Protein AF-A0A5C7MQG0-F1 (afdb_monomer_lite)

Sequence (88 aa):
MFSVISMVYMIVKRNYFEIIDNKLVINRNIFQKYSVDLDHIEKFEIEPGPLTASKIILKDKVKIKYDNSQIDDKQLKELMRQYCIPVE

Radius of gyration: 14.26 Å; chains: 1; bounding box: 28×28×46 Å

Secondary structure (DSSP, 8-state):
---SHHHHHHHH--EEEEEETTEEEEEETTTEEEEEEGGGEEEEE---STT--EEEEETT--EEEE-GGGS-HHHHHHHHHHTT--B-

Structure (mmCIF, N/CA/C/O backbone):
data_AF-A0A5C7MQG0-F1
#
_entry.id   AF-A0A5C7MQG0-F1
#
loop_
_atom_site.group_PDB
_atom_site.id
_atom_site.type_symbol
_atom_site.label_atom_id
_atom_site.label_alt_id
_atom_site.label_comp_id
_atom_site.label_asym_id
_atom_site.label_entity_id
_atom_site.label_seq_id
_atom_site.pdbx_PDB_ins_code
_atom_site.Cartn_x
_atom_site.Cartn_y
_atom_site.Cartn_z
_atom_site.occupancy
_atom_site.B_iso_or_equiv
_atom_site.auth_seq_id
_atom_site.auth_comp_id
_atom_site.auth_asym_id
_atom_site.auth_atom_id
_atom_site.pdbx_PDB_model_num
ATOM 1 N N . MET A 1 1 ? 11.275 -10.027 -36.500 1.00 39.06 1 MET A N 1
ATOM 2 C CA . MET A 1 1 ? 11.297 -11.106 -35.492 1.00 39.06 1 MET A CA 1
ATOM 3 C C . MET A 1 1 ? 11.971 -10.556 -34.237 1.00 39.06 1 MET A C 1
ATOM 5 O O . MET A 1 1 ? 13.175 -10.667 -34.102 1.00 39.06 1 MET A O 1
ATOM 9 N N . PHE A 1 2 ? 11.225 -9.867 -33.369 1.00 41.06 2 PHE A N 1
ATOM 10 C CA . PHE A 1 2 ? 11.750 -9.310 -32.114 1.00 41.06 2 PHE A CA 1
ATOM 11 C C . PHE A 1 2 ? 10.687 -9.490 -31.025 1.00 41.06 2 PHE A C 1
ATOM 13 O O . PHE A 1 2 ? 9.985 -8.554 -30.663 1.00 41.06 2 PHE A O 1
ATOM 20 N N . SER A 1 3 ? 10.518 -10.725 -30.550 1.00 42.53 3 SER A N 1
ATOM 21 C CA . SER A 1 3 ? 9.505 -11.070 -29.538 1.00 42.53 3 SER A CA 1
ATOM 22 C C . SER A 1 3 ? 10.085 -11.959 -28.441 1.00 42.53 3 SER A C 1
ATOM 24 O O . SER A 1 3 ? 9.542 -13.016 -28.151 1.00 42.53 3 SER A O 1
ATOM 26 N N . VAL A 1 4 ? 11.210 -11.555 -27.839 1.00 47.69 4 VAL A N 1
ATOM 27 C CA . VAL A 1 4 ? 11.787 -12.286 -26.687 1.00 47.69 4 VAL A CA 1
ATOM 28 C C . VAL A 1 4 ? 12.129 -11.371 -25.499 1.00 47.69 4 VAL A C 1
ATOM 30 O O . VAL A 1 4 ? 12.389 -11.852 -24.402 1.00 47.69 4 VAL A O 1
ATOM 33 N N . ILE A 1 5 ? 12.044 -10.042 -25.640 1.00 42.03 5 ILE A N 1
ATOM 34 C CA . ILE A 1 5 ? 12.448 -9.119 -24.561 1.00 42.03 5 ILE A CA 1
ATOM 35 C C . ILE A 1 5 ? 11.382 -8.995 -23.445 1.00 42.03 5 ILE A C 1
ATOM 37 O O . ILE A 1 5 ? 11.717 -8.655 -22.312 1.00 42.03 5 ILE A O 1
ATOM 41 N N . SER A 1 6 ? 10.116 -9.357 -23.687 1.00 38.12 6 SER A N 1
ATOM 42 C CA . SER A 1 6 ? 9.035 -9.102 -22.714 1.00 38.12 6 SER A CA 1
ATOM 43 C C . SER A 1 6 ? 8.873 -10.139 -21.596 1.00 38.12 6 SER A C 1
ATOM 45 O O . SER A 1 6 ? 8.312 -9.802 -20.557 1.00 38.12 6 SER A O 1
ATOM 47 N N . MET A 1 7 ? 9.373 -11.373 -21.737 1.00 38.91 7 MET A N 1
ATOM 48 C CA . MET A 1 7 ? 9.153 -12.401 -20.703 1.00 38.91 7 MET A CA 1
ATOM 49 C C . MET A 1 7 ? 10.191 -12.332 -19.573 1.00 38.91 7 MET A C 1
ATOM 51 O O . MET A 1 7 ? 9.846 -12.506 -18.408 1.00 38.91 7 MET A O 1
ATOM 55 N N . VAL A 1 8 ? 11.449 -11.997 -19.887 1.00 36.22 8 VAL A N 1
ATOM 56 C CA . VAL A 1 8 ? 12.514 -11.889 -18.874 1.00 36.22 8 VAL A CA 1
ATOM 57 C C . VAL A 1 8 ? 12.281 -10.680 -17.960 1.00 36.22 8 VAL A C 1
ATOM 59 O O . VAL A 1 8 ? 12.453 -10.798 -16.753 1.00 36.22 8 VAL A O 1
ATOM 62 N N . TYR A 1 9 ? 11.789 -9.550 -18.482 1.00 35.34 9 TYR A N 1
ATOM 63 C CA . TYR A 1 9 ? 11.499 -8.369 -17.653 1.00 35.34 9 TYR A CA 1
ATOM 64 C C . TYR A 1 9 ? 10.299 -8.566 -16.706 1.00 35.34 9 TYR A C 1
ATOM 66 O O . TYR A 1 9 ? 10.344 -8.096 -15.568 1.00 35.34 9 TYR A O 1
ATOM 74 N N . MET A 1 10 ? 9.269 -9.321 -17.119 1.00 38.56 10 MET A N 1
ATOM 75 C CA . MET A 1 10 ? 8.143 -9.694 -16.243 1.00 38.56 10 MET A CA 1
ATOM 76 C C . MET A 1 10 ? 8.553 -10.662 -15.123 1.00 38.56 10 MET A C 1
ATOM 78 O O . MET A 1 10 ? 7.938 -10.660 -14.060 1.00 38.56 10 MET A O 1
ATOM 82 N N . ILE A 1 11 ? 9.605 -11.462 -15.327 1.00 41.88 11 ILE A N 1
ATOM 83 C CA . ILE A 1 11 ? 10.147 -12.370 -14.303 1.00 41.88 11 ILE A CA 1
ATOM 84 C C . ILE A 1 11 ? 10.990 -11.611 -13.258 1.00 41.88 11 ILE A C 1
ATOM 86 O O . ILE A 1 11 ? 11.109 -12.062 -12.117 1.00 41.88 11 ILE A O 1
ATOM 90 N N . VAL A 1 12 ? 11.558 -10.451 -13.610 1.00 45.47 12 VAL A N 1
ATOM 91 C CA . VAL A 1 12 ? 12.539 -9.750 -12.760 1.00 45.47 12 VAL A CA 1
ATOM 92 C C . VAL A 1 12 ? 11.889 -8.877 -11.677 1.00 45.47 12 VAL A C 1
ATOM 94 O O . VAL A 1 12 ? 12.433 -8.793 -10.576 1.00 45.47 12 VAL A O 1
ATOM 97 N N . LYS A 1 13 ? 10.699 -8.295 -11.890 1.00 50.81 13 LYS A N 1
ATOM 98 C CA . LYS A 1 13 ? 9.977 -7.589 -10.810 1.00 50.81 13 LYS A CA 1
ATOM 99 C C . LYS A 1 13 ? 9.019 -8.530 -10.081 1.00 50.81 13 LYS A C 1
ATOM 101 O O . LYS A 1 13 ? 7.817 -8.530 -10.313 1.00 50.81 13 LYS A O 1
ATOM 106 N N . ARG A 1 14 ? 9.576 -9.327 -9.162 1.00 54.94 14 ARG A N 1
ATOM 107 C CA . ARG A 1 14 ? 8.833 -10.280 -8.313 1.00 54.94 14 ARG A CA 1
ATOM 108 C C . ARG A 1 14 ? 7.708 -9.651 -7.488 1.00 54.94 14 ARG A C 1
ATOM 110 O O . ARG A 1 14 ? 6.813 -10.386 -7.084 1.00 54.94 14 ARG A O 1
ATOM 117 N N . ASN A 1 15 ? 7.751 -8.344 -7.226 1.00 66.06 15 ASN A N 1
ATOM 118 C CA . ASN A 1 15 ? 6.765 -7.670 -6.392 1.00 66.06 15 ASN A CA 1
ATOM 119 C C . ASN A 1 15 ? 6.434 -6.281 -6.949 1.00 66.06 15 ASN A C 1
ATOM 121 O O . ASN A 1 15 ? 7.332 -5.452 -7.083 1.00 66.06 15 ASN A O 1
ATOM 125 N N . TYR A 1 16 ? 5.171 -6.049 -7.308 1.00 73.44 16 TYR A N 1
ATOM 126 C CA . TYR A 1 16 ? 4.676 -4.754 -7.786 1.00 73.44 16 TYR A CA 1
ATOM 127 C C . TYR A 1 16 ? 3.182 -4.595 -7.493 1.00 73.44 16 TYR A C 1
ATOM 129 O O . TYR A 1 16 ? 2.462 -5.579 -7.283 1.00 73.44 16 TYR A O 1
ATOM 137 N N . PHE A 1 17 ? 2.732 -3.342 -7.487 1.00 78.94 17 PHE A N 1
ATOM 138 C CA . PHE A 1 17 ? 1.325 -2.974 -7.386 1.00 78.94 17 PHE A CA 1
ATOM 139 C C . PHE A 1 17 ? 0.783 -2.603 -8.758 1.00 78.94 17 PHE A C 1
ATOM 141 O O . PHE A 1 17 ? 1.456 -1.942 -9.547 1.00 78.94 17 PHE A O 1
ATOM 148 N N . GLU A 1 18 ? -0.443 -3.021 -9.022 1.00 82.94 18 GLU A N 1
ATOM 149 C CA . GLU A 1 18 ? -1.173 -2.703 -10.238 1.00 82.94 18 GLU A CA 1
ATOM 150 C C . GLU A 1 18 ? -2.597 -2.308 -9.870 1.00 82.94 18 GLU A C 1
ATOM 152 O O . GLU A 1 18 ? -3.147 -2.817 -8.895 1.00 82.94 18 GLU A O 1
ATOM 157 N N . ILE A 1 19 ? -3.189 -1.394 -10.631 1.00 81.81 19 ILE A N 1
ATOM 158 C CA . ILE A 1 19 ? -4.599 -1.047 -10.488 1.00 81.81 19 ILE A CA 1
ATOM 159 C C . ILE A 1 19 ? -5.328 -1.600 -11.707 1.00 81.81 19 ILE A C 1
ATOM 161 O O . ILE A 1 19 ? -5.046 -1.191 -12.830 1.00 81.81 19 ILE A O 1
ATOM 165 N N . ILE A 1 20 ? -6.251 -2.531 -11.477 1.00 83.94 20 ILE A N 1
ATOM 166 C CA . ILE A 1 20 ? -7.084 -3.154 -12.512 1.00 83.94 20 ILE A CA 1
ATOM 167 C C . ILE A 1 20 ? -8.527 -3.098 -12.028 1.00 83.94 20 ILE A C 1
ATOM 169 O O . ILE A 1 20 ? -8.797 -3.518 -10.909 1.00 83.94 20 ILE A O 1
ATOM 173 N N . ASP A 1 21 ? -9.449 -2.586 -12.845 1.00 85.31 21 ASP A N 1
ATOM 174 C CA . ASP A 1 21 ? -10.888 -2.564 -12.537 1.00 85.31 21 ASP A CA 1
ATOM 175 C C . ASP A 1 21 ? -11.218 -2.017 -11.131 1.00 85.31 21 ASP A C 1
ATOM 177 O O . ASP A 1 21 ? -11.964 -2.630 -10.370 1.00 85.31 21 ASP A O 1
ATOM 181 N N . ASN A 1 22 ? -10.625 -0.872 -10.764 1.00 85.38 22 ASN A N 1
ATOM 182 C CA . ASN A 1 22 ? -10.766 -0.233 -9.443 1.00 85.38 22 ASN A CA 1
ATOM 183 C C . ASN A 1 22 ? -10.268 -1.084 -8.252 1.00 85.38 22 ASN A C 1
ATOM 185 O O . ASN A 1 22 ? -10.612 -0.830 -7.097 1.00 85.38 22 ASN A O 1
ATOM 189 N N . LYS A 1 23 ? -9.425 -2.086 -8.517 1.00 86.12 23 LYS A N 1
ATOM 190 C CA . LYS A 1 23 ? -8.794 -2.938 -7.507 1.00 86.12 23 LYS A CA 1
ATOM 191 C C . LYS A 1 23 ? -7.294 -2.747 -7.513 1.00 86.12 23 LYS A C 1
ATOM 193 O O . LYS A 1 23 ? -6.658 -2.781 -8.564 1.00 86.12 23 LYS A O 1
ATOM 198 N N . LEU A 1 24 ? -6.721 -2.624 -6.324 1.00 85.88 24 LEU A N 1
ATOM 199 C CA . LEU A 1 24 ? -5.294 -2.767 -6.117 1.00 85.88 24 LEU A CA 1
ATOM 200 C C . LEU A 1 24 ? -4.934 -4.251 -6.124 1.00 85.88 24 LEU A C 1
ATOM 202 O O . LEU A 1 24 ? -5.312 -5.010 -5.230 1.00 85.88 24 LEU A O 1
ATOM 206 N N . VAL A 1 25 ? -4.167 -4.652 -7.125 1.00 85.38 25 VAL A N 1
ATOM 207 C CA . VAL A 1 25 ? -3.571 -5.975 -7.240 1.00 85.38 25 VAL A CA 1
ATOM 208 C C . VAL A 1 25 ? -2.136 -5.904 -6.736 1.00 85.38 25 VAL A C 1
ATOM 210 O O . VAL A 1 25 ? -1.263 -5.257 -7.310 1.00 85.38 25 VAL A O 1
ATOM 213 N N . ILE A 1 26 ? -1.893 -6.605 -5.640 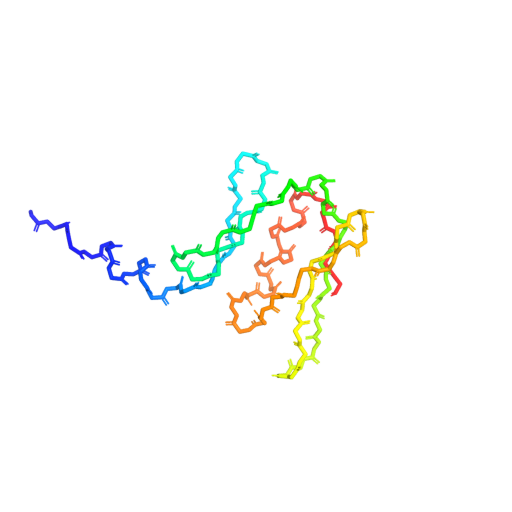1.00 82.00 26 ILE A N 1
ATOM 214 C CA . ILE A 1 26 ? -0.593 -6.768 -5.011 1.00 82.00 26 ILE A CA 1
ATOM 215 C C . ILE A 1 26 ? -0.026 -8.102 -5.486 1.00 82.00 26 ILE A C 1
ATOM 217 O O . ILE A 1 26 ? -0.438 -9.171 -5.025 1.00 82.00 26 ILE A O 1
ATOM 221 N N . ASN A 1 27 ? 0.923 -8.047 -6.414 1.00 77.44 27 ASN A N 1
ATOM 222 C CA . ASN A 1 27 ? 1.608 -9.235 -6.903 1.00 77.44 27 ASN A CA 1
ATOM 223 C C . ASN A 1 27 ? 2.790 -9.533 -5.973 1.00 77.44 27 ASN A C 1
ATOM 225 O O . ASN A 1 27 ? 3.737 -8.755 -5.925 1.00 77.44 27 ASN A O 1
ATOM 229 N N . ARG A 1 28 ? 2.731 -10.640 -5.224 1.00 71.06 28 ARG A N 1
ATOM 230 C CA . ARG A 1 28 ? 3.820 -11.168 -4.388 1.00 71.06 28 ARG A CA 1
ATOM 231 C C . ARG A 1 2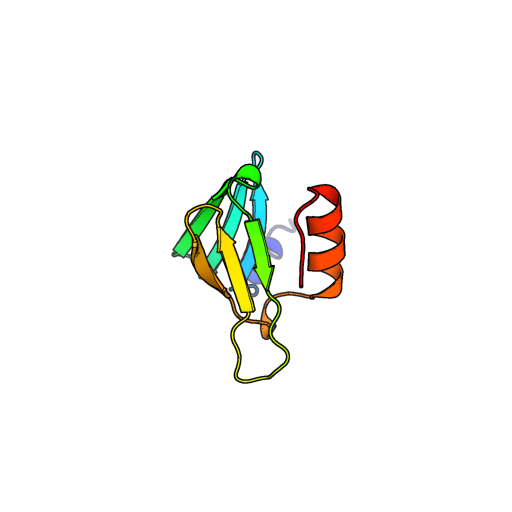8 ? 4.293 -12.480 -4.987 1.00 71.06 28 ARG A C 1
ATOM 233 O O . ARG A 1 28 ? 3.761 -13.546 -4.692 1.00 71.06 28 ARG A O 1
ATOM 240 N N . ASN A 1 29 ? 5.310 -12.424 -5.833 1.00 64.06 29 ASN A N 1
ATOM 241 C CA . ASN A 1 29 ? 5.747 -13.542 -6.667 1.00 64.06 29 ASN A CA 1
ATOM 242 C C . ASN A 1 29 ? 4.696 -13.984 -7.707 1.00 64.06 29 ASN A C 1
ATOM 244 O O . ASN A 1 29 ? 3.542 -13.568 -7.714 1.00 64.06 29 ASN A O 1
ATOM 248 N N . ILE A 1 30 ? 5.113 -14.893 -8.588 1.00 59.69 30 ILE A N 1
ATOM 249 C CA . ILE A 1 30 ? 4.320 -15.435 -9.705 1.00 59.69 30 ILE A CA 1
ATOM 250 C C . ILE A 1 30 ? 3.040 -16.200 -9.296 1.00 59.69 30 ILE A C 1
ATOM 252 O O . ILE A 1 30 ? 2.211 -16.471 -10.159 1.00 59.69 30 ILE A O 1
ATOM 256 N N . PHE A 1 31 ? 2.853 -16.526 -8.009 1.00 60.44 31 PHE A N 1
ATOM 257 C CA . PHE A 1 31 ? 1.746 -17.369 -7.527 1.00 60.44 31 PHE A CA 1
ATOM 258 C C . PHE A 1 31 ? 0.858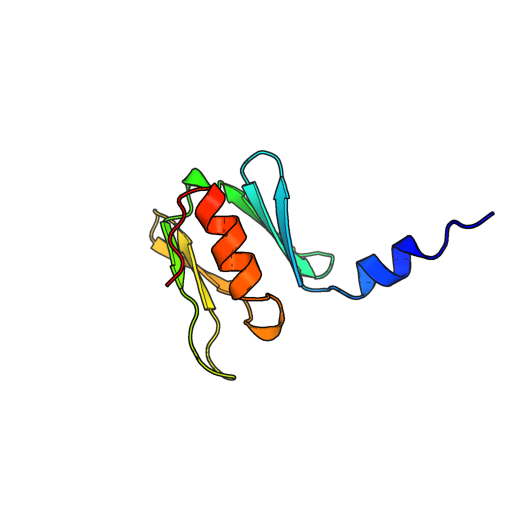 -16.740 -6.445 1.00 60.44 31 PHE A C 1
ATOM 260 O O . PHE A 1 31 ? -0.199 -17.297 -6.163 1.00 60.44 31 PHE A O 1
ATOM 267 N N . GLN A 1 32 ? 1.238 -15.615 -5.827 1.00 61.09 32 GLN A N 1
ATOM 268 C CA . GLN A 1 32 ? 0.387 -14.962 -4.825 1.00 61.09 32 GLN A CA 1
ATOM 269 C C . GLN A 1 32 ? -0.018 -13.582 -5.325 1.00 61.09 32 GLN A C 1
ATOM 271 O O . GLN A 1 32 ? 0.760 -12.632 -5.306 1.00 61.09 32 GLN A O 1
ATOM 276 N N . LYS A 1 33 ? -1.267 -13.484 -5.776 1.00 73.00 33 LYS A N 1
ATOM 277 C CA . LYS A 1 33 ? -1.918 -12.217 -6.093 1.00 73.00 33 LYS A CA 1
ATOM 278 C C . LYS A 1 33 ? -2.932 -11.938 -5.001 1.00 73.00 33 LYS A C 1
ATOM 280 O O . LYS A 1 33 ? -3.800 -12.769 -4.750 1.00 73.00 33 LYS A O 1
ATOM 285 N N . TYR A 1 34 ? -2.809 -10.793 -4.349 1.00 80.88 34 TYR A N 1
ATOM 286 C CA . TYR A 1 34 ? -3.831 -10.302 -3.439 1.00 80.88 34 TYR A CA 1
ATOM 287 C C . TYR A 1 34 ? -4.514 -9.111 -4.096 1.00 80.88 34 TYR A C 1
ATOM 289 O O . TYR A 1 34 ? -3.840 -8.153 -4.458 1.00 80.88 34 TYR A O 1
ATOM 297 N N . SER A 1 35 ? -5.826 -9.177 -4.284 1.00 85.81 35 SER A N 1
ATOM 298 C CA . SER A 1 35 ? -6.611 -8.087 -4.861 1.00 85.81 35 SER A CA 1
ATOM 299 C C . SER A 1 35 ? -7.505 -7.476 -3.798 1.00 85.81 35 SER A C 1
ATOM 301 O O . SER A 1 35 ? -8.225 -8.211 -3.121 1.00 85.81 35 SER A O 1
ATOM 303 N N . VAL A 1 36 ? -7.509 -6.154 -3.698 1.00 88.19 36 VAL A N 1
ATOM 304 C CA . VAL A 1 36 ? -8.420 -5.417 -2.825 1.00 88.19 36 VAL A CA 1
ATOM 305 C C . VAL A 1 36 ? -9.045 -4.256 -3.576 1.00 88.19 36 VAL A C 1
ATOM 307 O O . VAL A 1 36 ? -8.355 -3.567 -4.321 1.00 88.19 36 VAL A O 1
ATOM 310 N N . ASP A 1 37 ? -10.348 -4.049 -3.406 1.00 90.25 37 ASP A N 1
ATOM 311 C CA . ASP A 1 37 ? -11.021 -2.871 -3.949 1.00 90.25 37 ASP A CA 1
ATOM 312 C C . ASP A 1 37 ? -10.408 -1.601 -3.357 1.00 90.25 37 ASP A C 1
ATOM 314 O O . ASP A 1 37 ? -10.192 -1.515 -2.146 1.00 90.25 37 ASP A O 1
ATOM 318 N N . LEU A 1 38 ? -10.132 -0.612 -4.209 1.00 86.81 38 LEU A N 1
ATOM 319 C CA . LEU A 1 38 ? -9.552 0.663 -3.780 1.00 86.81 38 LEU A CA 1
ATOM 320 C C . LEU A 1 38 ? -10.444 1.357 -2.746 1.00 86.81 38 LEU A C 1
ATOM 322 O O . LEU A 1 38 ? -9.942 1.878 -1.754 1.00 86.81 38 LEU A O 1
ATOM 326 N N . ASP A 1 39 ? -11.764 1.253 -2.905 1.00 89.56 39 ASP A N 1
ATOM 327 C CA . ASP A 1 39 ? -12.748 1.765 -1.949 1.00 89.56 39 ASP A CA 1
ATOM 328 C C . ASP A 1 39 ? -12.703 1.069 -0.587 1.00 89.56 39 ASP A C 1
ATOM 330 O O . ASP A 1 39 ? -13.237 1.594 0.390 1.00 89.56 39 ASP A O 1
ATOM 334 N N . HIS A 1 40 ? -12.102 -0.117 -0.494 1.00 91.88 40 HIS A N 1
ATOM 335 C CA . HIS A 1 40 ? -11.938 -0.825 0.770 1.00 91.88 40 HIS A CA 1
ATOM 336 C C . HIS A 1 40 ? -10.633 -0.449 1.487 1.00 91.88 40 HIS A C 1
ATOM 338 O O . HIS A 1 40 ? -10.465 -0.769 2.666 1.00 91.88 40 HIS A O 1
ATOM 344 N N . ILE A 1 41 ? -9.727 0.261 0.812 1.00 90.56 41 ILE A N 1
ATOM 345 C CA . ILE A 1 41 ? -8.498 0.771 1.411 1.00 90.56 41 ILE A CA 1
ATOM 346 C C . ILE A 1 41 ? -8.838 2.002 2.248 1.00 90.56 41 ILE A C 1
ATOM 348 O O . ILE A 1 41 ? -9.481 2.943 1.788 1.00 90.56 41 ILE A O 1
ATOM 352 N N . GLU A 1 42 ? -8.411 1.983 3.505 1.00 91.50 42 GLU A N 1
ATOM 353 C CA . GLU A 1 42 ? -8.510 3.130 4.399 1.00 91.50 42 GLU A CA 1
ATOM 354 C C . GLU A 1 42 ? -7.300 4.043 4.215 1.00 91.50 42 GLU A C 1
ATOM 356 O O . GLU A 1 42 ? -7.462 5.239 3.990 1.00 91.50 42 GLU A O 1
ATOM 361 N N . LYS A 1 43 ? -6.090 3.474 4.289 1.00 90.44 43 LYS A N 1
ATOM 362 C CA . LYS A 1 43 ? -4.834 4.220 4.161 1.00 90.44 43 LYS A CA 1
ATOM 363 C C . LYS A 1 43 ? -3.633 3.320 3.887 1.00 90.44 43 LYS A C 1
ATOM 365 O O . LYS A 1 43 ? -3.665 2.116 4.149 1.00 90.44 43 LYS A O 1
ATOM 370 N N . PHE A 1 44 ? -2.546 3.923 3.425 1.00 88.81 44 PHE A N 1
ATOM 371 C CA . PHE A 1 44 ? -1.216 3.317 3.416 1.00 88.81 44 PHE A CA 1
ATOM 372 C C . PHE A 1 44 ? -0.380 3.909 4.552 1.00 88.81 44 PHE A C 1
ATOM 374 O O . PHE A 1 44 ? -0.368 5.121 4.726 1.00 88.81 44 PHE A O 1
ATOM 381 N N . GLU A 1 45 ? 0.322 3.061 5.298 1.00 88.31 45 GLU A N 1
ATOM 382 C CA . GLU A 1 45 ? 1.312 3.454 6.305 1.00 88.31 45 GLU A CA 1
ATOM 383 C C . GLU A 1 45 ? 2.703 3.048 5.810 1.00 88.31 45 GLU A C 1
ATOM 385 O O . GLU A 1 45 ? 2.998 1.852 5.689 1.00 88.31 45 GLU A O 1
ATOM 390 N N . ILE A 1 46 ? 3.543 4.040 5.524 1.00 82.50 46 ILE A N 1
ATOM 391 C CA . ILE A 1 46 ? 4.936 3.893 5.121 1.00 82.50 46 ILE A CA 1
ATOM 392 C C . ILE A 1 46 ? 5.816 4.034 6.362 1.00 82.50 46 ILE A C 1
ATOM 394 O O . ILE A 1 46 ? 5.979 5.109 6.933 1.00 82.50 46 ILE A O 1
ATOM 398 N N . GLU A 1 47 ? 6.416 2.929 6.787 1.00 79.56 47 GLU A N 1
ATOM 399 C CA . GLU A 1 47 ? 7.273 2.924 7.971 1.00 79.56 47 GLU A CA 1
ATOM 400 C C . GLU A 1 47 ? 8.719 3.278 7.587 1.00 79.56 47 GLU A C 1
ATOM 402 O O . GLU A 1 47 ? 9.306 2.597 6.739 1.00 79.56 47 GLU A O 1
ATOM 407 N N . PRO A 1 48 ? 9.350 4.281 8.223 1.00 65.88 48 PRO A N 1
ATOM 408 C CA . PRO A 1 48 ? 10.731 4.640 7.932 1.00 65.88 48 PRO A CA 1
ATOM 409 C C . PRO A 1 48 ? 11.693 3.622 8.559 1.00 65.88 48 PRO A C 1
ATOM 411 O O . PRO A 1 48 ? 11.901 3.608 9.771 1.00 65.88 48 PRO A O 1
ATOM 414 N N . GLY A 1 49 ? 12.316 2.773 7.740 1.00 60.94 49 GLY A N 1
ATOM 415 C CA . GLY A 1 49 ? 13.424 1.933 8.195 1.00 60.94 49 GLY A CA 1
ATOM 416 C C . GLY A 1 49 ? 13.659 0.655 7.382 1.00 60.94 49 GLY A C 1
ATOM 417 O O . GLY A 1 49 ? 12.750 0.144 6.736 1.00 60.94 49 GLY A O 1
ATOM 418 N N . PRO A 1 50 ? 14.882 0.091 7.436 1.00 55.62 50 PRO A N 1
ATOM 419 C CA . PRO A 1 50 ? 15.242 -1.143 6.728 1.00 55.62 50 PRO A CA 1
ATOM 420 C C . PRO A 1 50 ? 14.669 -2.423 7.367 1.00 55.62 50 PRO A C 1
ATOM 422 O O . PRO A 1 50 ? 14.778 -3.496 6.785 1.00 55.62 50 PRO A O 1
ATOM 425 N N . LEU A 1 51 ? 14.092 -2.330 8.572 1.00 57.94 51 LEU A N 1
ATOM 426 C CA . LEU A 1 51 ? 13.548 -3.464 9.338 1.00 57.94 51 LEU A CA 1
ATOM 427 C C . LEU A 1 51 ? 12.031 -3.368 9.561 1.00 57.94 51 LEU A C 1
ATOM 429 O O . LEU A 1 51 ? 11.440 -4.244 10.195 1.00 57.94 51 LEU A O 1
ATOM 433 N N . THR A 1 52 ? 11.394 -2.311 9.060 1.00 63.59 52 THR A N 1
ATOM 434 C CA . THR A 1 52 ? 9.966 -2.056 9.226 1.00 63.59 52 THR A CA 1
ATOM 435 C C . THR A 1 52 ? 9.249 -2.270 7.897 1.00 63.59 52 THR A C 1
ATOM 437 O O . THR A 1 52 ? 9.578 -1.677 6.876 1.00 63.59 52 THR A O 1
ATOM 440 N N . ALA A 1 53 ? 8.272 -3.179 7.897 1.00 71.06 53 ALA A N 1
ATOM 441 C CA . ALA A 1 53 ? 7.422 -3.414 6.737 1.00 71.06 53 ALA A CA 1
ATOM 442 C C . ALA A 1 53 ? 6.258 -2.420 6.748 1.00 71.06 53 ALA A C 1
ATOM 444 O O . ALA A 1 53 ? 5.492 -2.375 7.721 1.00 71.06 53 ALA A O 1
ATOM 445 N N . SER A 1 54 ? 6.110 -1.682 5.654 1.00 82.88 54 SER A N 1
ATOM 446 C CA . SER A 1 54 ? 4.960 -0.815 5.418 1.00 82.88 54 SER A CA 1
ATOM 447 C C . SER A 1 54 ? 3.682 -1.616 5.254 1.00 82.88 54 SER A C 1
ATOM 449 O O . SER A 1 54 ? 3.696 -2.839 5.072 1.00 82.88 54 SER A O 1
ATOM 451 N N . LYS A 1 55 ? 2.544 -0.949 5.416 1.00 87.94 55 LYS A N 1
ATOM 452 C CA . LYS A 1 55 ? 1.254 -1.619 5.561 1.00 87.94 55 LYS A CA 1
ATOM 453 C C . LYS A 1 55 ? 0.179 -0.903 4.770 1.00 87.94 55 LYS A C 1
ATOM 455 O O . LYS A 1 55 ? 0.116 0.316 4.740 1.00 87.94 55 LYS A O 1
ATOM 460 N N . ILE A 1 56 ? -0.708 -1.686 4.180 1.00 88.38 56 ILE A N 1
ATOM 461 C CA . ILE A 1 56 ? -1.990 -1.204 3.676 1.00 88.38 56 ILE A CA 1
ATOM 462 C C . ILE A 1 56 ? -3.019 -1.518 4.751 1.00 88.38 56 ILE A C 1
ATOM 464 O O . ILE A 1 56 ? -3.123 -2.673 5.179 1.00 88.38 56 ILE A O 1
ATOM 468 N N . ILE A 1 57 ? -3.733 -0.500 5.212 1.00 90.19 57 ILE A N 1
ATOM 469 C CA . ILE A 1 57 ? -4.835 -0.634 6.158 1.00 90.19 57 ILE A CA 1
ATOM 470 C C . ILE A 1 57 ? -6.136 -0.597 5.372 1.00 90.19 57 ILE A C 1
ATOM 472 O O . ILE A 1 57 ? -6.396 0.336 4.613 1.00 90.19 57 ILE A O 1
ATOM 476 N N . LEU A 1 58 ? -6.940 -1.636 5.558 1.00 90.88 58 LEU A N 1
ATOM 477 C CA . LEU A 1 58 ? -8.288 -1.735 5.019 1.00 90.88 58 LEU A CA 1
ATOM 478 C C . LEU A 1 58 ? -9.309 -1.220 6.040 1.00 90.88 58 LEU A C 1
ATOM 480 O O . LEU A 1 58 ? -9.036 -1.213 7.241 1.00 90.88 58 LEU A O 1
ATOM 484 N N . LYS A 1 59 ? -10.501 -0.832 5.576 1.00 90.19 59 LYS A N 1
ATOM 485 C CA . LYS A 1 59 ? -11.581 -0.300 6.435 1.00 90.19 59 LYS A CA 1
ATOM 486 C C . LYS A 1 59 ? -12.082 -1.306 7.479 1.00 90.19 59 LYS A C 1
ATOM 488 O O . LYS A 1 59 ? -12.591 -0.918 8.528 1.00 90.19 59 LYS A O 1
ATOM 493 N N . ASP A 1 60 ? -11.922 -2.602 7.221 1.00 90.12 60 ASP A N 1
ATOM 494 C CA . ASP A 1 60 ? -12.189 -3.688 8.176 1.00 90.12 60 ASP A CA 1
ATOM 495 C C . ASP A 1 60 ? -11.049 -3.898 9.200 1.00 90.12 60 ASP A C 1
ATOM 497 O O . ASP A 1 60 ? -11.090 -4.829 10.007 1.00 90.12 60 ASP A O 1
ATOM 501 N N . LYS A 1 61 ? -10.049 -3.005 9.206 1.00 83.56 61 LYS A N 1
ATOM 502 C CA . LYS A 1 61 ? -8.833 -3.020 10.035 1.00 83.56 61 LYS A CA 1
ATOM 503 C C . LYS A 1 61 ? -7.854 -4.148 9.709 1.00 83.56 61 LYS A C 1
ATOM 505 O O . LYS A 1 61 ? -6.881 -4.338 10.449 1.00 83.56 61 LYS A O 1
ATOM 510 N N . VAL A 1 62 ? -8.050 -4.872 8.606 1.00 87.56 62 VAL A N 1
ATOM 511 C CA . VAL A 1 62 ? -7.054 -5.825 8.106 1.00 87.56 62 VAL A CA 1
ATOM 512 C C . VAL A 1 62 ? -5.807 -5.062 7.659 1.00 87.56 62 VAL A C 1
ATOM 514 O O . VAL A 1 62 ? -5.883 -4.024 7.001 1.00 87.56 62 VAL A O 1
ATOM 517 N N . LYS A 1 63 ? -4.630 -5.581 8.036 1.00 88.38 63 LYS A N 1
ATOM 518 C CA . LYS A 1 63 ? -3.329 -4.978 7.717 1.00 88.38 63 LYS A CA 1
ATOM 519 C C . LYS A 1 63 ? -2.539 -5.866 6.771 1.00 88.38 63 LYS A C 1
ATOM 521 O O . LYS A 1 63 ? -2.144 -6.975 7.131 1.00 88.38 63 LYS A O 1
ATOM 526 N N . ILE A 1 64 ? -2.234 -5.347 5.590 1.00 84.75 64 ILE A N 1
ATOM 527 C CA . ILE A 1 64 ? -1.477 -6.054 4.558 1.00 84.75 64 ILE A CA 1
ATOM 528 C C . ILE A 1 64 ? -0.055 -5.497 4.529 1.00 84.75 64 ILE A C 1
ATOM 530 O O . ILE A 1 64 ? 0.186 -4.408 4.020 1.00 84.75 64 ILE A O 1
ATOM 534 N N . LYS A 1 65 ? 0.904 -6.248 5.080 1.00 82.69 65 LYS A N 1
ATOM 535 C CA . LYS A 1 65 ? 2.322 -5.842 5.129 1.00 82.69 65 LYS A CA 1
ATOM 536 C C . LYS A 1 65 ? 2.986 -5.975 3.769 1.00 82.69 65 LYS A C 1
ATOM 538 O O . LYS A 1 65 ? 2.935 -7.079 3.238 1.00 82.69 65 LYS A O 1
ATOM 543 N N . TYR A 1 66 ? 3.635 -4.948 3.244 1.00 78.12 66 TYR A N 1
ATOM 544 C CA . TYR A 1 66 ? 4.467 -4.994 2.039 1.00 78.12 66 TYR A CA 1
ATOM 545 C C . TYR A 1 66 ? 5.877 -4.472 2.341 1.00 78.12 66 TYR A C 1
ATOM 547 O O . TYR A 1 66 ? 6.115 -3.850 3.373 1.00 78.12 66 TYR A O 1
ATOM 555 N N . ASP A 1 67 ? 6.829 -4.792 1.471 1.00 71.81 67 ASP A N 1
ATOM 556 C CA . ASP A 1 67 ? 8.232 -4.433 1.665 1.00 71.81 67 ASP A CA 1
ATOM 557 C C . ASP A 1 67 ? 8.548 -3.112 0.946 1.00 71.81 67 ASP A C 1
ATOM 559 O O . ASP A 1 67 ? 8.203 -2.941 -0.225 1.00 71.81 67 ASP A O 1
ATOM 563 N N . ASN A 1 68 ? 9.213 -2.189 1.643 1.00 65.19 68 ASN A N 1
ATOM 564 C CA . ASN A 1 68 ? 9.580 -0.866 1.125 1.00 65.19 68 ASN A CA 1
ATOM 565 C C . ASN A 1 68 ? 10.584 -0.913 -0.023 1.00 65.19 68 ASN A C 1
ATOM 567 O O . ASN A 1 68 ? 10.595 -0.030 -0.870 1.00 65.19 68 ASN A O 1
ATOM 571 N N . SER A 1 69 ? 11.402 -1.963 -0.111 1.00 64.25 69 SER A N 1
ATOM 572 C CA . SER A 1 69 ? 12.346 -2.136 -1.223 1.00 64.25 69 SER A CA 1
ATOM 573 C C . SER A 1 69 ? 11.657 -2.368 -2.575 1.00 64.25 69 SER A C 1
ATOM 575 O O . SER A 1 69 ? 12.314 -2.370 -3.616 1.00 64.25 69 SER A O 1
ATOM 577 N N . GLN A 1 70 ? 10.339 -2.586 -2.576 1.00 64.44 70 GLN A N 1
ATOM 578 C CA . GLN A 1 70 ? 9.572 -2.988 -3.752 1.00 64.44 70 GLN A CA 1
ATOM 579 C C . GLN A 1 70 ? 8.854 -1.814 -4.425 1.00 64.44 70 GLN A C 1
ATOM 581 O O . GLN A 1 70 ? 8.390 -1.965 -5.557 1.00 64.44 70 GLN A O 1
ATOM 586 N N . ILE A 1 71 ? 8.743 -0.664 -3.750 1.00 69.88 71 ILE A N 1
ATOM 587 C CA . ILE A 1 71 ? 7.867 0.437 -4.160 1.00 69.88 71 ILE A CA 1
ATOM 588 C C . ILE A 1 71 ? 8.590 1.763 -3.984 1.00 69.88 71 ILE A C 1
ATOM 590 O O . ILE A 1 71 ? 9.227 2.009 -2.969 1.00 69.88 71 ILE A O 1
ATOM 594 N N . ASP A 1 72 ? 8.481 2.620 -4.992 1.00 76.38 72 ASP A N 1
ATOM 595 C CA . ASP A 1 72 ? 8.910 4.005 -4.880 1.00 76.38 72 ASP A CA 1
ATOM 596 C C . ASP A 1 72 ? 7.829 4.799 -4.131 1.00 76.38 72 ASP A C 1
ATOM 598 O O . ASP A 1 72 ? 6.723 5.001 -4.642 1.00 76.38 72 ASP A O 1
ATOM 602 N N . ASP A 1 73 ? 8.140 5.233 -2.908 1.00 75.50 73 ASP A N 1
ATOM 603 C CA . ASP A 1 73 ? 7.202 5.947 -2.034 1.00 75.50 73 ASP A CA 1
ATOM 604 C C . ASP A 1 73 ? 6.654 7.230 -2.669 1.00 75.50 73 ASP A C 1
ATOM 606 O O . ASP A 1 73 ? 5.508 7.613 -2.416 1.00 75.50 73 ASP A O 1
ATOM 610 N N . LYS A 1 74 ? 7.447 7.907 -3.510 1.00 78.94 74 LYS A N 1
ATOM 611 C CA . LYS A 1 74 ? 7.012 9.125 -4.197 1.00 78.94 74 LYS A CA 1
ATOM 612 C C . LYS A 1 74 ? 5.962 8.784 -5.252 1.00 78.94 74 LYS A C 1
ATOM 614 O O . LYS A 1 74 ? 4.906 9.412 -5.267 1.00 78.94 74 LYS A O 1
ATOM 619 N N . GLN A 1 75 ? 6.214 7.762 -6.070 1.00 80.88 75 GLN A N 1
ATOM 620 C CA . GLN A 1 75 ? 5.250 7.286 -7.066 1.00 80.88 75 GLN A CA 1
ATOM 621 C C . GLN A 1 75 ? 3.977 6.743 -6.411 1.00 80.88 75 GLN A C 1
ATOM 623 O O . GLN A 1 75 ? 2.879 6.998 -6.903 1.00 80.88 75 GLN A O 1
ATOM 628 N N . LEU A 1 76 ? 4.099 6.041 -5.280 1.00 82.19 76 LEU A N 1
ATOM 629 C CA . LEU A 1 76 ? 2.949 5.554 -4.520 1.00 82.19 76 LEU A CA 1
ATOM 630 C C . LEU A 1 76 ? 2.088 6.715 -4.006 1.00 82.19 76 LEU A C 1
ATOM 632 O O . LEU A 1 76 ? 0.873 6.702 -4.200 1.00 82.19 76 LEU A O 1
ATOM 636 N N . LYS A 1 77 ? 2.708 7.738 -3.401 1.00 83.94 77 LYS A N 1
ATOM 637 C CA . LYS A 1 77 ? 2.006 8.944 -2.930 1.00 83.94 77 LYS A CA 1
ATOM 638 C C . LYS A 1 77 ? 1.298 9.673 -4.072 1.00 83.94 77 LYS A C 1
AT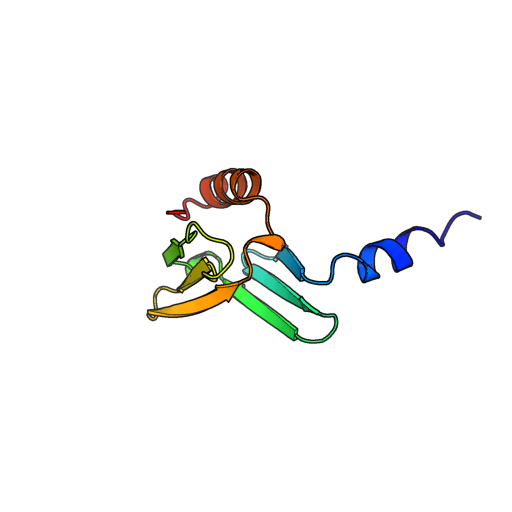OM 640 O O . LYS A 1 77 ? 0.148 10.078 -3.914 1.00 83.94 77 LYS A O 1
ATOM 645 N N . GLU A 1 78 ? 1.955 9.823 -5.221 1.00 83.38 78 GLU A N 1
ATOM 646 C CA . GLU A 1 78 ? 1.362 10.454 -6.405 1.00 83.38 78 GLU A CA 1
ATOM 647 C C . GLU A 1 78 ? 0.180 9.652 -6.959 1.00 83.38 78 GLU A C 1
ATOM 649 O O . GLU A 1 78 ? -0.855 10.241 -7.272 1.00 83.38 78 GLU A O 1
ATOM 654 N N . LEU A 1 79 ? 0.302 8.324 -7.032 1.00 81.50 79 LEU A N 1
ATOM 655 C CA . LEU A 1 79 ? -0.756 7.442 -7.516 1.00 81.50 79 LEU A CA 1
ATOM 656 C C . LEU A 1 79 ? -1.968 7.461 -6.581 1.00 81.50 79 LEU A C 1
ATOM 658 O O . LEU A 1 79 ? -3.080 7.715 -7.029 1.00 81.50 79 LEU A O 1
ATOM 662 N N . MET A 1 80 ? -1.766 7.251 -5.280 1.00 83.94 80 MET A N 1
ATOM 663 C CA . MET A 1 80 ? -2.858 7.169 -4.300 1.00 83.94 80 MET A CA 1
ATOM 664 C C . MET A 1 80 ? -3.599 8.495 -4.124 1.00 83.94 80 MET A C 1
ATOM 666 O O . MET A 1 80 ? -4.811 8.501 -3.901 1.00 83.94 80 MET A O 1
ATOM 670 N N . ARG A 1 81 ? -2.915 9.626 -4.337 1.00 84.31 81 ARG A N 1
ATOM 671 C CA . ARG A 1 81 ? -3.554 10.946 -4.376 1.00 84.31 81 ARG A CA 1
ATOM 672 C C . ARG A 1 81 ? -4.622 11.055 -5.469 1.00 84.31 81 ARG A C 1
ATOM 674 O O . ARG A 1 81 ? -5.604 11.760 -5.258 1.00 84.31 81 ARG A O 1
ATOM 681 N N . GLN A 1 82 ? -4.468 10.358 -6.599 1.00 85.06 82 GLN A N 1
ATOM 682 C CA . GLN A 1 82 ? -5.472 10.341 -7.676 1.00 85.06 82 GLN A CA 1
ATOM 683 C C . GLN A 1 82 ? -6.769 9.638 -7.253 1.00 85.06 82 GLN A C 1
ATOM 685 O O . GLN A 1 82 ? -7.830 9.952 -7.781 1.00 85.06 82 GLN A O 1
ATOM 690 N N . TYR A 1 83 ? -6.683 8.732 -6.277 1.00 83.62 83 TYR A N 1
ATOM 691 C CA . TYR A 1 83 ? -7.806 7.953 -5.750 1.00 83.62 83 TYR A CA 1
ATOM 692 C C . TYR A 1 83 ? -8.296 8.460 -4.387 1.00 83.62 83 TYR A C 1
ATOM 694 O O . TYR A 1 83 ? -9.100 7.798 -3.741 1.00 83.62 83 TYR A O 1
ATOM 702 N N . CYS A 1 84 ? -7.812 9.622 -3.931 1.00 86.31 84 CYS A N 1
ATOM 703 C CA . CYS A 1 84 ? -8.112 10.175 -2.606 1.00 86.31 84 CYS A CA 1
ATOM 704 C C . CYS A 1 84 ? -7.779 9.218 -1.443 1.00 86.31 84 CYS A C 1
ATOM 706 O O . CYS A 1 84 ? -8.387 9.311 -0.377 1.00 86.31 84 CYS A O 1
ATOM 708 N N . ILE A 1 85 ? -6.804 8.322 -1.631 1.00 87.12 85 ILE A N 1
ATOM 709 C CA . ILE A 1 85 ? -6.355 7.396 -0.591 1.00 87.12 85 ILE A CA 1
ATOM 710 C C . ILE A 1 85 ? -5.178 8.037 0.162 1.00 87.12 85 ILE A C 1
ATOM 712 O O . ILE A 1 85 ? -4.174 8.394 -0.465 1.00 87.12 85 ILE A O 1
ATOM 716 N N . PRO A 1 86 ? -5.266 8.201 1.492 1.00 87.44 86 PRO A N 1
ATOM 717 C CA . PRO A 1 86 ? -4.181 8.767 2.282 1.00 87.44 86 PRO A CA 1
ATOM 718 C C . PRO A 1 86 ? -2.980 7.814 2.375 1.00 87.44 86 PRO A C 1
ATOM 720 O O . PRO A 1 86 ? -3.126 6.594 2.481 1.00 87.44 86 PRO A O 1
ATOM 723 N N . VAL A 1 87 ? -1.7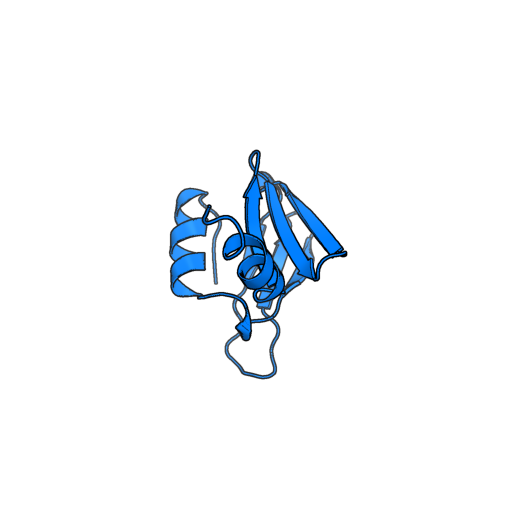82 8.401 2.349 1.00 85.44 87 VAL A N 1
ATOM 724 C CA . VAL A 1 87 ? -0.492 7.715 2.492 1.00 85.44 87 VAL A CA 1
ATOM 725 C C . VAL A 1 87 ? 0.315 8.459 3.554 1.00 85.44 87 VAL A C 1
ATOM 727 O O . VAL A 1 87 ? 0.706 9.607 3.324 1.00 85.44 87 VAL A O 1
ATOM 730 N N . GLU A 1 88 ? 0.537 7.818 4.698 1.00 83.88 88 GLU A N 1
ATOM 731 C CA . GLU A 1 88 ? 1.226 8.374 5.872 1.00 83.88 88 GLU A CA 1
ATOM 732 C C . GLU A 1 88 ? 2.649 7.836 5.976 1.00 83.88 88 GLU A C 1
ATOM 734 O O . GLU A 1 88 ? 2.791 6.597 5.995 1.00 83.88 88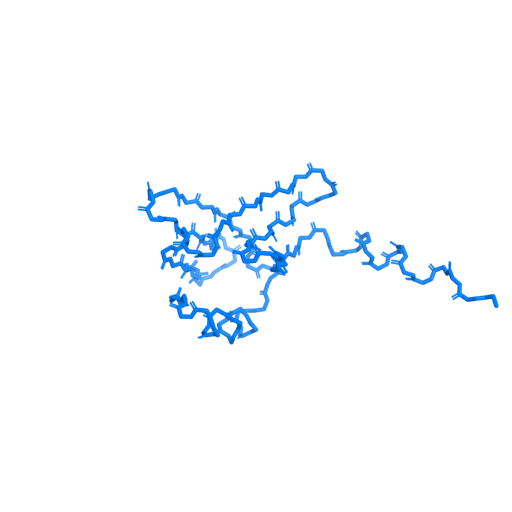 GLU A O 1
#

pLDDT: mean 73.95, std 16.5, range [35.34, 91.88]

Foldseek 3Di:
DDPDPPPVVVQPLQWDWDQDPQWIWTRRGPPDTDIDHLVQFQAKEDDPDQPDFTWTQGPVRDTDTHHPVNDDLVVVCVVVVVVVHYYD